Protein AF-A0A2R3IWP8-F1 (afdb_monomer_lite)

Secondary structure (DSSP, 8-state):
----------HHHHHHHHHHHHHHHHHHHHHHHHHHHHHHHHHTT-PPPSS-HHHHHHHHHTTEEE---TT-SSSEEETTT--EE-SHHHHHHHHHHHHHHHHHHHHHHHTHHHHHHHHHHHHHHHHHHHHHHHHHHHHHHHH-TTTT--

Structure (mmCIF, N/CA/C/O backbone):
data_AF-A0A2R3IWP8-F1
#
_entry.id   AF-A0A2R3IWP8-F1
#
loop_
_atom_site.group_PDB
_atom_site.id
_atom_site.type_symbol
_atom_site.label_atom_id
_atom_site.label_alt_id
_atom_site.label_comp_id
_atom_site.label_asym_id
_atom_site.label_entity_id
_atom_site.label_seq_id
_atom_site.pdbx_PDB_ins_code
_atom_site.Cartn_x
_atom_site.Cartn_y
_atom_site.Cartn_z
_atom_site.occupancy
_atom_site.B_iso_or_equiv
_atom_site.auth_seq_id
_a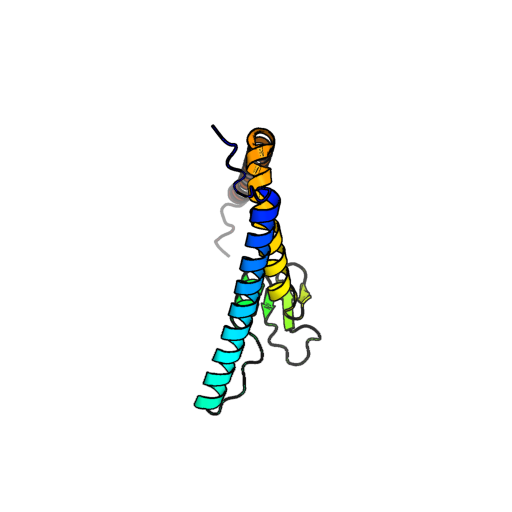tom_site.auth_comp_id
_atom_site.auth_asym_id
_atom_site.auth_atom_id
_atom_site.pdbx_PDB_model_num
ATOM 1 N N . MET A 1 1 ? -48.910 -2.670 -8.642 1.00 43.50 1 MET A N 1
ATOM 2 C CA . MET A 1 1 ? -47.952 -2.156 -9.643 1.00 43.50 1 MET A CA 1
ATOM 3 C C . MET A 1 1 ? -46.741 -3.071 -9.604 1.00 43.50 1 MET A C 1
ATOM 5 O O . MET A 1 1 ? -46.354 -3.448 -8.504 1.00 43.50 1 MET A O 1
ATOM 9 N N . PRO A 1 2 ? -46.281 -3.552 -10.764 1.00 42.12 2 PRO A N 1
ATOM 10 C CA . PRO A 1 2 ? -45.376 -4.690 -10.873 1.00 42.12 2 PRO A CA 1
ATOM 11 C C . PRO A 1 2 ? -44.001 -4.367 -10.283 1.00 42.12 2 PRO A C 1
ATOM 13 O O . PRO A 1 2 ? -43.491 -3.262 -10.436 1.00 42.12 2 PRO A O 1
ATOM 16 N N . HIS A 1 3 ? -43.450 -5.352 -9.579 1.00 47.47 3 HIS A N 1
ATOM 17 C CA . HIS A 1 3 ? -42.151 -5.321 -8.926 1.00 47.47 3 HIS A CA 1
ATOM 18 C C . HIS A 1 3 ? -41.043 -5.103 -9.957 1.00 47.47 3 HIS A C 1
ATOM 20 O O . HIS A 1 3 ? -40.729 -6.001 -10.739 1.00 47.47 3 HIS A O 1
ATOM 26 N N . GLU A 1 4 ? -40.447 -3.913 -9.950 1.00 47.75 4 GLU A N 1
ATOM 27 C CA . GLU A 1 4 ? -39.182 -3.664 -10.629 1.00 47.75 4 GLU A CA 1
ATOM 28 C C . GLU A 1 4 ? -38.091 -4.474 -9.922 1.00 47.75 4 GLU A C 1
ATOM 30 O O . GLU A 1 4 ? -37.437 -4.023 -8.985 1.00 47.75 4 GLU A O 1
ATOM 35 N N . HIS A 1 5 ? -37.896 -5.710 -10.381 1.00 45.16 5 HIS A N 1
ATOM 36 C CA . HIS A 1 5 ? -36.663 -6.458 -10.187 1.00 45.16 5 HIS A CA 1
ATOM 37 C C . HIS A 1 5 ? -35.556 -5.795 -11.019 1.00 45.16 5 HIS A C 1
ATOM 39 O O . HIS A 1 5 ? -35.050 -6.364 -11.983 1.00 45.16 5 HIS A O 1
ATOM 45 N N . ILE A 1 6 ? -35.180 -4.567 -10.658 1.00 55.41 6 ILE A N 1
ATOM 46 C CA . ILE A 1 6 ? -33.854 -4.064 -10.994 1.00 55.41 6 ILE A CA 1
ATOM 47 C C . ILE A 1 6 ? -32.914 -4.994 -10.243 1.00 55.41 6 ILE A C 1
ATOM 49 O O . ILE A 1 6 ? -33.004 -5.127 -9.025 1.00 55.41 6 ILE A O 1
ATOM 53 N N . THR A 1 7 ? -32.091 -5.713 -10.992 1.00 51.44 7 THR A N 1
ATOM 54 C CA . THR A 1 7 ? -31.060 -6.628 -10.515 1.00 51.44 7 THR A CA 1
ATOM 55 C C . THR A 1 7 ? -30.176 -5.926 -9.482 1.00 51.44 7 THR A C 1
ATOM 57 O O . THR A 1 7 ? -29.165 -5.320 -9.835 1.00 51.44 7 THR A O 1
ATOM 60 N N . GLN A 1 8 ? -30.575 -5.957 -8.209 1.00 60.16 8 GLN A N 1
ATOM 61 C CA . GLN A 1 8 ? -29.783 -5.454 -7.098 1.00 60.16 8 GLN A CA 1
ATOM 62 C C . GLN A 1 8 ? -28.606 -6.406 -6.944 1.00 60.16 8 GLN A C 1
ATOM 64 O O . GLN A 1 8 ? -28.713 -7.481 -6.354 1.00 60.16 8 GLN A O 1
ATOM 69 N N . VAL A 1 9 ? -27.484 -6.036 -7.555 1.00 65.69 9 VAL A N 1
ATOM 70 C CA . VAL A 1 9 ? -26.199 -6.628 -7.209 1.00 65.69 9 VAL A CA 1
ATOM 71 C C . VAL A 1 9 ? -26.017 -6.399 -5.706 1.00 65.69 9 VAL A C 1
ATOM 73 O O . VAL A 1 9 ? -26.142 -5.252 -5.280 1.00 65.69 9 VAL A O 1
ATOM 76 N N . PRO A 1 10 ? -25.759 -7.441 -4.895 1.00 82.94 10 PRO A N 1
ATOM 77 C CA . PRO A 1 10 ? -25.509 -7.259 -3.470 1.00 82.94 10 PRO A CA 1
ATOM 78 C C . PRO A 1 10 ? -24.396 -6.225 -3.273 1.00 82.94 10 PRO A C 1
ATOM 80 O O . PRO A 1 10 ? -23.369 -6.326 -3.945 1.00 82.94 10 PRO A O 1
ATOM 83 N N . ASP A 1 11 ? -24.565 -5.257 -2.371 1.00 83.88 11 ASP A N 1
ATOM 84 C CA . ASP A 1 11 ? -23.633 -4.124 -2.226 1.00 83.88 11 ASP A CA 1
ATOM 85 C C . ASP A 1 11 ? -22.173 -4.579 -2.042 1.00 83.88 11 ASP A C 1
ATOM 87 O O . ASP A 1 11 ? -21.259 -4.036 -2.662 1.00 83.88 11 ASP A O 1
ATOM 91 N N . TYR A 1 12 ? -21.951 -5.671 -1.303 1.00 83.19 12 TYR A N 1
ATOM 92 C CA . TYR A 1 12 ? -20.628 -6.288 -1.141 1.00 83.19 12 TYR A CA 1
ATOM 93 C C . TYR A 1 12 ? -20.050 -6.894 -2.430 1.00 83.19 12 TYR A C 1
ATOM 95 O O . TYR A 1 12 ? -18.834 -6.926 -2.621 1.00 83.19 12 TYR A O 1
ATOM 103 N N . LEU A 1 13 ? -20.908 -7.398 -3.320 1.00 86.94 13 LEU A N 1
ATOM 104 C CA . LEU A 1 13 ? -20.501 -7.906 -4.628 1.00 86.94 13 LEU A CA 1
ATOM 105 C C . LEU A 1 13 ? -20.089 -6.737 -5.529 1.00 86.94 13 LEU A C 1
ATOM 107 O O . LEU A 1 13 ? -19.067 -6.821 -6.208 1.00 86.94 13 LEU A O 1
ATOM 111 N N . PHE A 1 14 ? -20.820 -5.620 -5.472 1.00 88.62 14 PHE A N 1
ATOM 112 C CA . PHE A 1 14 ? -20.446 -4.395 -6.173 1.00 88.62 14 PHE A CA 1
ATOM 113 C C . PHE A 1 14 ? -19.101 -3.839 -5.681 1.00 88.62 14 PHE A C 1
ATOM 115 O O . PHE A 1 14 ? -18.223 -3.562 -6.500 1.00 88.62 14 PHE A O 1
ATOM 122 N N . THR A 1 15 ? -18.881 -3.736 -4.364 1.00 90.44 15 THR A N 1
ATOM 123 C CA . THR A 1 15 ? -17.602 -3.247 -3.815 1.00 90.44 15 THR A CA 1
ATOM 124 C C . THR A 1 15 ? -16.439 -4.180 -4.130 1.00 90.44 15 THR A C 1
ATOM 126 O O . THR A 1 15 ? -15.331 -3.712 -4.391 1.00 90.44 15 THR A O 1
ATOM 129 N N . PHE A 1 16 ? -16.678 -5.492 -4.167 1.00 89.69 16 PHE A N 1
ATOM 130 C CA . PHE A 1 16 ? -15.666 -6.457 -4.579 1.00 89.69 16 PHE A CA 1
ATOM 131 C C . PHE A 1 16 ? -15.290 -6.301 -6.059 1.00 89.69 16 PHE A C 1
ATOM 133 O O . PHE A 1 16 ? -14.103 -6.238 -6.381 1.00 89.69 16 PHE A O 1
ATOM 140 N N . ILE A 1 17 ? -16.275 -6.164 -6.959 1.00 91.44 17 ILE A N 1
ATOM 141 C CA . ILE A 1 17 ? -16.021 -5.882 -8.382 1.00 91.44 17 ILE A CA 1
ATOM 142 C C . ILE A 1 17 ? -15.248 -4.572 -8.536 1.00 91.44 17 ILE A C 1
ATOM 144 O O . ILE A 1 17 ? -14.264 -4.527 -9.271 1.00 91.44 17 ILE A O 1
ATOM 148 N N . LEU A 1 18 ? -15.651 -3.521 -7.819 1.00 92.62 18 LEU A N 1
ATOM 149 C CA . LEU A 1 18 ? -14.940 -2.246 -7.818 1.00 92.62 18 LEU A CA 1
ATOM 150 C C . LEU A 1 18 ? -13.474 -2.436 -7.402 1.00 92.62 18 LEU A C 1
ATOM 152 O O . LEU A 1 18 ? -12.576 -1.927 -8.070 1.00 92.62 18 LEU A O 1
ATOM 156 N N . GLY A 1 19 ? -13.216 -3.221 -6.355 1.00 92.81 19 GLY A N 1
ATOM 157 C CA . GLY A 1 19 ? -11.860 -3.536 -5.915 1.00 92.81 19 GLY A CA 1
ATOM 158 C C . GLY A 1 19 ? -11.033 -4.287 -6.963 1.00 92.81 19 GLY A C 1
ATOM 159 O O . GLY A 1 19 ? -9.859 -3.972 -7.166 1.00 92.81 19 GLY A O 1
ATOM 160 N N . LEU A 1 20 ? -11.645 -5.226 -7.692 1.00 94.00 20 LEU A N 1
ATOM 161 C CA . LEU A 1 20 ? -11.000 -5.904 -8.823 1.00 94.00 20 LEU A CA 1
ATOM 162 C C . LEU A 1 20 ? -10.666 -4.933 -9.962 1.00 94.00 20 LEU A C 1
ATOM 164 O O . LEU A 1 20 ? -9.572 -5.002 -10.522 1.00 94.00 20 LEU A O 1
ATOM 168 N N . VAL A 1 21 ? -11.570 -4.002 -10.282 1.00 95.50 21 VAL A N 1
ATOM 169 C CA . VAL A 1 21 ? -11.323 -2.959 -11.288 1.00 95.50 21 VAL A CA 1
ATOM 170 C C . VAL A 1 21 ? -10.160 -2.064 -10.859 1.00 95.50 21 VAL A C 1
ATOM 172 O O . VAL A 1 21 ? -9.265 -1.809 -11.662 1.00 95.50 21 VAL A O 1
ATOM 175 N N . LEU A 1 22 ? -10.105 -1.639 -9.593 1.00 94.50 22 LEU A N 1
ATOM 176 C CA . LEU A 1 22 ? -8.981 -0.852 -9.072 1.00 94.50 22 LEU A CA 1
ATOM 177 C C . LEU A 1 22 ? -7.657 -1.627 -9.141 1.00 94.50 22 LEU A C 1
ATOM 179 O O . LEU A 1 22 ? -6.636 -1.065 -9.537 1.00 94.50 22 LEU A O 1
ATOM 183 N N . ALA A 1 23 ? -7.663 -2.915 -8.793 1.00 93.19 23 ALA A N 1
ATOM 184 C CA . ALA A 1 23 ? -6.480 -3.765 -8.888 1.00 93.19 23 ALA A CA 1
ATOM 185 C C . ALA A 1 23 ? -5.993 -3.908 -10.336 1.00 93.19 23 ALA A C 1
ATOM 187 O O . ALA A 1 23 ? -4.790 -3.842 -10.600 1.00 93.19 23 ALA A O 1
ATOM 188 N N . PHE A 1 24 ? -6.925 -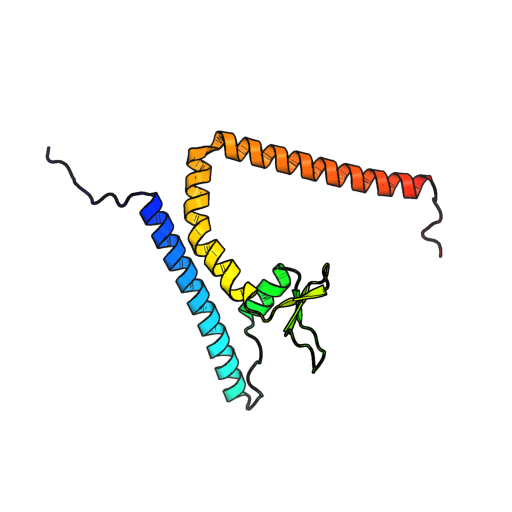4.048 -11.280 1.00 95.00 24 PHE A N 1
ATOM 189 C CA . PHE A 1 24 ? -6.614 -4.077 -12.703 1.00 95.00 24 PHE A CA 1
ATOM 190 C C . PHE A 1 24 ? -6.031 -2.745 -13.183 1.00 95.00 24 PHE A C 1
ATOM 192 O O . PHE A 1 24 ? -4.999 -2.739 -13.850 1.00 95.00 24 PHE A O 1
ATOM 199 N N . LEU A 1 25 ? -6.632 -1.614 -12.800 1.00 94.62 25 LEU A N 1
ATOM 200 C CA . LEU A 1 25 ? -6.118 -0.281 -13.128 1.00 94.62 25 LEU A CA 1
ATOM 201 C C . LEU A 1 25 ? -4.706 -0.063 -12.580 1.00 94.62 25 LEU A C 1
ATOM 203 O O . LEU A 1 25 ? -3.863 0.499 -13.276 1.00 94.62 25 LEU A O 1
ATOM 207 N N . TRP A 1 26 ? -4.419 -0.548 -11.371 1.00 93.12 26 TRP A N 1
ATOM 208 C CA . TRP A 1 26 ? -3.069 -0.515 -10.817 1.00 93.12 26 TRP A CA 1
ATOM 209 C C . TRP A 1 26 ? -2.087 -1.347 -11.648 1.00 93.12 26 TRP A C 1
ATOM 211 O O . TRP A 1 26 ? -1.035 -0.845 -12.042 1.00 93.12 26 TRP A O 1
ATOM 221 N N . ALA A 1 27 ? -2.431 -2.600 -11.961 1.00 92.31 27 ALA A N 1
ATOM 222 C CA . ALA A 1 27 ? -1.586 -3.457 -12.790 1.00 92.31 27 ALA A CA 1
ATOM 223 C C . ALA A 1 27 ? -1.339 -2.840 -14.177 1.00 92.31 27 ALA A C 1
ATOM 225 O O . ALA A 1 27 ? -0.213 -2.856 -14.679 1.00 92.31 27 ALA A O 1
ATOM 226 N N . PHE A 1 28 ? -2.372 -2.231 -14.759 1.00 93.69 28 PHE A N 1
ATOM 227 C CA . PHE A 1 28 ? -2.290 -1.513 -16.021 1.00 93.69 28 PHE A CA 1
ATOM 228 C C . PHE A 1 28 ? -1.388 -0.276 -15.924 1.00 93.69 28 PHE A C 1
ATOM 230 O O . PHE A 1 28 ? -0.532 -0.084 -16.782 1.00 93.69 28 PHE A O 1
ATOM 237 N N . ALA A 1 29 ? -1.493 0.518 -14.856 1.00 92.94 29 ALA A N 1
ATOM 238 C CA . ALA A 1 29 ? -0.614 1.662 -14.616 1.00 92.94 29 ALA A CA 1
ATOM 239 C C . ALA A 1 29 ? 0.857 1.238 -14.474 1.00 92.94 29 ALA A C 1
ATOM 241 O O . ALA A 1 29 ? 1.745 1.861 -15.057 1.00 92.94 29 ALA A O 1
ATOM 242 N N . VAL A 1 30 ? 1.122 0.140 -13.756 1.00 90.75 30 VAL A N 1
ATOM 243 C CA . VAL A 1 30 ? 2.463 -0.454 -13.651 1.00 90.75 30 VAL A CA 1
ATOM 244 C C . VAL A 1 30 ? 2.963 -0.869 -15.036 1.00 90.75 30 VAL A C 1
ATOM 246 O O . VAL A 1 30 ? 4.086 -0.524 -15.404 1.00 90.75 30 VAL A O 1
ATOM 249 N N . PHE A 1 31 ? 2.141 -1.544 -15.839 1.00 91.56 31 PHE A N 1
ATOM 250 C CA . PHE A 1 31 ? 2.499 -1.910 -17.210 1.00 91.56 31 PHE A CA 1
ATOM 251 C C . PHE A 1 31 ? 2.806 -0.684 -18.087 1.00 91.56 31 PHE A C 1
ATOM 253 O O . PHE A 1 31 ? 3.831 -0.661 -18.767 1.00 91.56 31 PHE A O 1
ATOM 260 N N . LEU A 1 32 ? 1.983 0.364 -18.019 1.00 92.75 32 LEU A N 1
ATOM 261 C CA . LEU A 1 32 ? 2.200 1.633 -18.718 1.00 92.75 32 LEU A CA 1
ATOM 262 C C . LEU A 1 32 ? 3.513 2.299 -18.313 1.00 92.75 32 LEU A C 1
ATOM 264 O O . LEU A 1 32 ? 4.278 2.694 -19.185 1.00 92.75 32 LEU A O 1
ATOM 268 N N . ALA A 1 33 ? 3.814 2.387 -17.017 1.00 88.56 33 ALA A N 1
ATOM 269 C CA . ALA A 1 33 ? 5.068 2.970 -16.543 1.00 88.56 33 ALA A CA 1
ATOM 270 C C . ALA A 1 33 ? 6.293 2.177 -17.024 1.00 88.56 33 ALA A C 1
ATOM 272 O O . ALA A 1 33 ? 7.326 2.757 -17.358 1.00 88.56 33 ALA A O 1
ATOM 273 N N . TRP A 1 34 ? 6.171 0.852 -17.111 1.00 89.94 34 TRP A N 1
ATOM 274 C CA . TRP A 1 34 ? 7.209 0.001 -17.684 1.00 89.94 34 TRP A CA 1
ATOM 275 C C . TRP A 1 34 ? 7.379 0.227 -19.192 1.00 89.94 34 TRP A C 1
ATOM 277 O O . TRP A 1 34 ? 8.506 0.402 -19.659 1.00 89.94 34 TRP A O 1
ATOM 287 N N . ALA A 1 35 ? 6.276 0.261 -19.945 1.00 89.44 35 ALA A N 1
ATOM 288 C CA . ALA A 1 35 ? 6.288 0.483 -21.388 1.00 89.44 35 ALA A CA 1
ATOM 289 C C . ALA A 1 35 ? 6.843 1.872 -21.724 1.00 89.44 35 ALA A C 1
ATOM 291 O O . ALA A 1 35 ? 7.688 2.006 -22.603 1.00 89.44 35 ALA A O 1
ATOM 292 N N . TRP A 1 36 ? 6.438 2.881 -20.956 1.00 88.75 36 TRP A N 1
ATOM 293 C CA . TRP A 1 36 ? 6.926 4.250 -21.050 1.00 88.75 36 TRP A CA 1
ATOM 294 C C . TRP A 1 36 ? 8.433 4.337 -20.813 1.00 88.75 36 TRP A C 1
ATOM 296 O O . TRP A 1 36 ? 9.156 4.885 -21.639 1.00 88.75 36 TRP A O 1
ATOM 306 N N . GLY A 1 37 ? 8.931 3.735 -19.728 1.00 85.31 37 GLY A N 1
ATOM 307 C CA . GLY A 1 37 ? 10.363 3.723 -19.433 1.00 85.31 37 GLY A CA 1
ATOM 308 C C . GLY A 1 37 ? 11.195 3.041 -20.524 1.00 85.31 37 GLY A C 1
ATOM 309 O O . GLY A 1 37 ? 12.299 3.485 -20.828 1.00 85.31 37 GLY A O 1
ATOM 310 N N . ARG A 1 38 ? 10.663 1.988 -21.156 1.00 85.12 38 ARG A N 1
ATOM 311 C CA . ARG A 1 38 ? 11.319 1.341 -22.301 1.00 85.12 38 ARG A CA 1
ATOM 312 C C . ARG A 1 38 ? 11.229 2.150 -23.588 1.00 85.12 38 ARG A C 1
ATOM 314 O O . ARG A 1 38 ? 12.193 2.145 -24.343 1.00 85.12 38 ARG A O 1
ATOM 321 N N . ALA A 1 39 ? 10.113 2.833 -23.831 1.00 85.69 39 ALA A N 1
ATOM 322 C CA . ALA A 1 39 ? 9.961 3.713 -24.982 1.00 85.69 39 ALA A CA 1
ATOM 323 C C . ALA A 1 39 ? 10.996 4.847 -24.940 1.00 85.69 39 ALA A C 1
ATOM 325 O O . ALA A 1 39 ? 11.675 5.077 -25.933 1.00 85.69 39 ALA A O 1
ATOM 326 N N . TRP A 1 40 ? 11.197 5.477 -23.778 1.00 82.62 40 TRP A N 1
ATOM 327 C CA . TRP A 1 40 ? 12.251 6.483 -23.599 1.00 82.62 40 TRP A CA 1
ATOM 328 C C . TRP A 1 40 ? 13.654 5.908 -23.730 1.00 82.62 40 TRP A C 1
ATOM 330 O O . TRP A 1 40 ? 14.483 6.491 -24.416 1.00 82.62 40 TRP A O 1
ATOM 340 N N . ALA A 1 41 ? 13.913 4.732 -23.151 1.00 84.75 41 ALA A N 1
ATOM 341 C CA . ALA A 1 41 ? 15.212 4.086 -23.310 1.00 84.75 41 ALA A C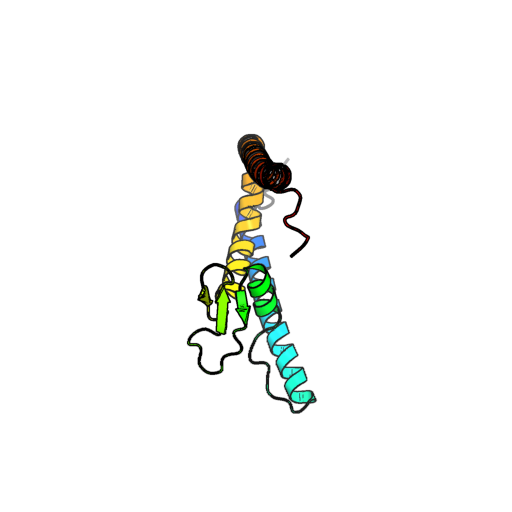A 1
ATOM 342 C C . ALA A 1 41 ? 15.541 3.778 -24.780 1.00 84.75 41 ALA A C 1
ATOM 344 O O . ALA A 1 41 ? 16.694 3.879 -25.183 1.00 84.75 41 ALA A O 1
ATOM 345 N N . TRP A 1 42 ? 14.525 3.440 -25.578 1.00 83.12 42 TRP A N 1
ATOM 346 C CA . TRP A 1 42 ? 14.671 3.230 -27.015 1.00 83.12 42 TRP A CA 1
ATOM 347 C C . TRP A 1 42 ? 14.915 4.535 -27.786 1.00 83.12 42 TRP A C 1
ATOM 349 O O . TRP A 1 42 ? 15.749 4.548 -28.683 1.00 83.12 42 TRP A O 1
ATOM 359 N N . ILE A 1 43 ? 14.226 5.627 -27.430 1.00 83.81 43 ILE A N 1
ATOM 360 C CA . ILE A 1 43 ? 14.419 6.949 -28.055 1.00 83.81 43 ILE A CA 1
ATOM 361 C C . ILE A 1 43 ? 15.814 7.510 -27.748 1.00 83.81 43 ILE A C 1
ATOM 363 O O . ILE A 1 43 ? 16.480 8.016 -28.647 1.00 83.81 43 ILE A O 1
ATOM 367 N N . ASP A 1 44 ? 16.260 7.394 -26.498 1.00 81.25 44 ASP A N 1
ATOM 368 C CA . ASP A 1 44 ? 17.526 7.966 -26.022 1.00 81.25 44 ASP A CA 1
ATOM 369 C C . ASP A 1 44 ? 18.737 7.034 -26.233 1.00 81.25 44 ASP A C 1
ATOM 371 O O . ASP A 1 44 ? 19.823 7.318 -25.727 1.00 81.25 44 ASP A O 1
ATOM 375 N N . ASP A 1 45 ? 18.545 5.897 -26.915 1.00 80.12 45 ASP A N 1
ATOM 376 C CA . ASP A 1 45 ? 19.532 4.815 -27.100 1.00 80.12 45 ASP A CA 1
ATOM 377 C C . ASP A 1 45 ? 20.259 4.444 -25.787 1.00 80.12 45 ASP A C 1
ATOM 379 O O . ASP A 1 45 ? 21.465 4.187 -25.711 1.00 80.12 45 ASP A O 1
ATOM 383 N N . SER A 1 46 ? 19.499 4.482 -24.691 1.00 77.62 46 SER A N 1
ATOM 384 C CA . SER A 1 46 ? 19.988 4.319 -23.330 1.00 77.62 46 SER A CA 1
ATOM 385 C C . SER A 1 46 ? 19.612 2.947 -22.775 1.00 77.62 46 SER A C 1
ATOM 387 O O . SER A 1 46 ? 18.776 2.210 -23.303 1.00 77.62 46 SER A O 1
ATOM 389 N N . LYS A 1 47 ? 20.272 2.539 -21.686 1.00 77.19 47 LYS A N 1
ATOM 390 C CA . LYS A 1 47 ? 19.989 1.234 -21.076 1.00 77.19 47 LYS A CA 1
ATOM 391 C C . LYS A 1 47 ? 18.556 1.222 -20.530 1.00 77.19 47 LYS A C 1
ATOM 393 O O . LYS A 1 47 ? 18.187 2.153 -19.814 1.00 77.19 47 LYS A O 1
ATOM 398 N N . PRO A 1 48 ? 17.774 0.155 -20.779 1.00 74.19 48 PRO A N 1
ATOM 399 C CA . PRO A 1 48 ? 16.407 0.076 -20.291 1.00 74.19 48 PRO A CA 1
ATOM 400 C C . PRO A 1 48 ? 16.374 0.185 -18.762 1.00 74.19 48 PRO A C 1
ATOM 402 O O . PRO A 1 48 ? 17.249 -0.377 -18.086 1.00 74.19 48 PRO A O 1
ATOM 405 N N . PRO A 1 49 ? 15.367 0.874 -18.197 1.00 76.94 49 PRO A N 1
ATOM 406 C CA . PRO A 1 49 ? 15.258 1.026 -16.757 1.00 76.94 49 PRO A CA 1
ATOM 407 C C . PRO A 1 49 ? 15.129 -0.348 -16.099 1.00 76.94 49 PRO A C 1
ATOM 409 O O . PRO A 1 49 ? 14.291 -1.169 -16.477 1.00 76.94 49 PRO A O 1
ATOM 412 N N . ARG A 1 50 ? 15.977 -0.602 -15.096 1.00 71.56 50 ARG A N 1
ATOM 413 C CA . ARG A 1 50 ? 15.979 -1.865 -14.337 1.00 71.56 50 ARG A CA 1
ATOM 414 C C . ARG A 1 50 ? 14.777 -1.997 -13.405 1.00 71.56 50 ARG A C 1
ATOM 416 O O . ARG A 1 50 ? 14.414 -3.109 -13.034 1.00 71.56 50 ARG A O 1
ATOM 423 N N . HIS A 1 51 ? 14.169 -0.874 -13.029 1.00 75.06 51 HIS A N 1
ATOM 424 C CA . HIS A 1 51 ? 13.102 -0.817 -12.038 1.00 75.06 51 HIS A CA 1
ATOM 425 C C . HIS A 1 51 ? 11.951 0.040 -12.547 1.00 75.06 51 HIS A C 1
ATOM 427 O O . HIS A 1 51 ? 12.157 1.053 -13.215 1.00 75.06 51 HIS A O 1
ATOM 433 N N . ASN A 1 52 ? 10.730 -0.367 -12.215 1.00 82.62 52 ASN A N 1
ATOM 434 C CA . ASN A 1 52 ? 9.548 0.402 -12.552 1.00 82.62 52 ASN A CA 1
ATOM 435 C C . ASN A 1 52 ? 9.366 1.542 -11.541 1.00 82.62 52 ASN A C 1
ATOM 437 O O . ASN A 1 52 ? 9.323 1.304 -10.330 1.00 82.62 52 ASN A O 1
ATOM 441 N N . PHE A 1 53 ? 9.230 2.767 -12.048 1.00 84.56 53 PHE A N 1
ATOM 442 C CA . PHE A 1 53 ? 9.078 3.982 -11.251 1.00 84.56 53 PHE A CA 1
ATOM 443 C C . PHE A 1 53 ? 7.940 3.887 -10.222 1.00 84.56 53 PHE A C 1
ATOM 445 O O . PHE A 1 53 ? 8.143 4.214 -9.054 1.00 84.56 53 PHE A O 1
ATOM 452 N N . LEU A 1 54 ? 6.773 3.362 -10.616 1.00 86.44 54 LEU A N 1
ATOM 453 C CA . LEU A 1 54 ? 5.620 3.221 -9.716 1.00 86.44 54 LEU A CA 1
ATOM 454 C C . LEU A 1 54 ? 5.922 2.281 -8.547 1.00 86.44 54 LEU A C 1
ATOM 456 O O . LEU A 1 54 ? 5.670 2.616 -7.392 1.00 86.44 54 LEU A O 1
ATOM 460 N N . THR A 1 55 ? 6.513 1.120 -8.834 1.00 85.25 55 THR A N 1
ATOM 461 C CA . THR A 1 55 ? 6.876 0.156 -7.783 1.00 85.25 55 THR A CA 1
ATOM 462 C C . THR A 1 55 ? 7.959 0.698 -6.858 1.00 85.25 55 THR A C 1
ATOM 464 O O . THR A 1 55 ? 7.905 0.457 -5.656 1.00 85.25 55 THR A O 1
ATOM 467 N N . HIS A 1 56 ? 8.904 1.474 -7.397 1.00 86.44 56 HIS A N 1
ATOM 468 C CA . HIS A 1 56 ? 9.950 2.118 -6.613 1.00 86.44 56 HIS A CA 1
ATOM 469 C C . HIS A 1 56 ? 9.365 3.149 -5.644 1.00 86.44 56 HIS A C 1
ATOM 471 O O . HIS A 1 56 ? 9.698 3.152 -4.460 1.00 86.44 56 HIS A O 1
ATOM 477 N N . TRP A 1 57 ? 8.429 3.967 -6.125 1.00 87.19 57 TRP A N 1
ATOM 478 C CA . TRP A 1 57 ? 7.741 4.957 -5.304 1.00 87.19 57 TRP A CA 1
ATOM 479 C C . TRP A 1 57 ? 6.947 4.310 -4.159 1.00 87.19 57 TRP A C 1
ATOM 481 O O . TRP A 1 57 ? 7.084 4.717 -3.004 1.00 87.19 57 TRP A O 1
ATOM 491 N N . VAL A 1 58 ? 6.194 3.240 -4.444 1.00 88.00 58 VAL A N 1
ATOM 492 C CA . VAL A 1 58 ? 5.468 2.479 -3.410 1.00 88.00 58 VAL A CA 1
ATOM 493 C C . VAL A 1 58 ? 6.426 1.845 -2.401 1.00 88.00 58 VAL A C 1
ATOM 495 O O . VAL A 1 58 ? 6.169 1.886 -1.200 1.00 88.00 58 VAL A O 1
ATOM 498 N N . MET A 1 59 ? 7.551 1.291 -2.852 1.00 87.06 59 MET A N 1
ATOM 499 C CA . MET A 1 59 ? 8.568 0.752 -1.946 1.00 87.06 59 MET A CA 1
ATOM 500 C C . MET A 1 59 ? 9.158 1.820 -1.024 1.00 87.06 59 MET A C 1
ATOM 502 O O . MET A 1 59 ? 9.328 1.556 0.166 1.00 87.06 59 MET A O 1
ATOM 506 N N . GLY A 1 60 ? 9.380 3.034 -1.532 1.00 84.94 60 GLY A N 1
ATOM 507 C CA . GLY A 1 60 ? 9.788 4.179 -0.719 1.00 84.94 60 GLY A CA 1
ATOM 508 C C . GLY A 1 60 ? 8.790 4.490 0.400 1.00 84.94 60 GLY A C 1
ATOM 509 O O . GLY A 1 60 ? 9.189 4.656 1.553 1.00 84.94 60 GLY A O 1
ATOM 510 N N . LEU A 1 61 ? 7.485 4.481 0.099 1.00 87.50 61 LEU A N 1
ATOM 511 C CA . LEU A 1 61 ? 6.429 4.656 1.110 1.00 87.50 61 LEU A CA 1
ATOM 512 C C . LEU A 1 61 ? 6.416 3.532 2.155 1.00 87.50 61 LEU A C 1
ATOM 514 O O . LEU A 1 61 ? 6.137 3.776 3.328 1.00 87.50 61 LEU A O 1
ATOM 518 N N . LEU A 1 62 ? 6.758 2.309 1.748 1.00 85.06 62 LEU A N 1
ATOM 519 C CA . LEU A 1 62 ? 6.897 1.154 2.637 1.00 85.06 62 LEU A CA 1
ATOM 520 C C . LEU A 1 62 ? 8.202 1.174 3.457 1.00 85.06 62 LEU A C 1
ATOM 522 O O . LEU A 1 62 ? 8.436 0.254 4.237 1.00 85.06 62 LEU A O 1
ATOM 526 N N . GLY A 1 63 ? 9.050 2.200 3.310 1.00 84.31 63 GLY A N 1
ATOM 527 C CA . GLY A 1 63 ? 10.309 2.341 4.049 1.00 84.31 63 GLY A CA 1
ATOM 528 C C . GLY A 1 63 ? 11.469 1.518 3.482 1.00 84.31 63 GLY A C 1
ATOM 529 O O . GLY A 1 63 ? 12.460 1.281 4.184 1.00 84.31 63 GLY A O 1
ATOM 530 N N . PHE A 1 64 ? 11.344 1.064 2.235 1.00 84.81 64 PHE A N 1
ATOM 531 C CA . PHE A 1 64 ? 12.400 0.386 1.498 1.00 84.81 64 PHE A CA 1
ATOM 532 C C . PHE A 1 64 ? 13.174 1.374 0.624 1.00 84.81 64 PHE A C 1
ATOM 534 O O . PHE A 1 64 ? 12.589 2.205 -0.067 1.00 84.81 64 PHE A O 1
ATOM 541 N N . HIS A 1 65 ? 14.496 1.238 0.613 1.00 84.12 65 HIS A N 1
ATOM 542 C CA . HIS A 1 65 ? 15.384 2.006 -0.254 1.00 84.12 65 HIS A CA 1
ATOM 543 C C . HIS A 1 65 ? 16.083 1.080 -1.243 1.00 84.12 65 HIS A C 1
ATOM 545 O O . HIS A 1 65 ? 16.293 -0.097 -0.939 1.00 84.12 65 HIS A O 1
ATOM 551 N N . LEU A 1 66 ? 16.412 1.614 -2.422 1.00 80.81 66 LEU A N 1
ATOM 552 C CA . LEU A 1 66 ? 17.239 0.898 -3.387 1.00 80.81 66 LEU A CA 1
ATOM 553 C C . LEU A 1 66 ? 18.635 0.734 -2.786 1.00 80.81 66 LEU A C 1
ATOM 555 O O . LEU A 1 66 ? 19.196 1.700 -2.269 1.00 80.81 66 LEU A O 1
ATOM 559 N N . GLU A 1 67 ? 19.167 -0.479 -2.820 1.00 76.62 67 GLU A N 1
ATOM 560 C CA . GLU A 1 67 ? 20.538 -0.730 -2.392 1.00 76.62 67 GLU A CA 1
ATOM 561 C C . GLU A 1 67 ? 21.457 -0.579 -3.616 1.00 76.62 67 GLU A C 1
ATOM 563 O O . GLU A 1 67 ? 21.267 -1.256 -4.624 1.00 76.62 67 GLU A O 1
ATOM 568 N N . ASP A 1 68 ? 22.418 0.350 -3.554 1.00 63.28 68 ASP A N 1
ATOM 569 C CA . ASP A 1 68 ? 23.345 0.653 -4.665 1.00 63.28 68 ASP A CA 1
ATOM 570 C C . ASP A 1 68 ? 24.409 -0.441 -4.879 1.00 63.28 68 ASP A C 1
ATOM 572 O O . ASP A 1 68 ? 25.166 -0.412 -5.858 1.00 63.28 68 ASP A O 1
ATOM 576 N N . ASP A 1 69 ? 24.484 -1.424 -3.976 1.00 58.72 69 ASP A N 1
ATOM 577 C CA . ASP A 1 69 ? 25.504 -2.460 -4.033 1.00 58.72 69 ASP A CA 1
ATOM 578 C C . ASP A 1 69 ? 25.233 -3.465 -5.152 1.00 58.72 69 ASP A C 1
ATOM 580 O O . ASP A 1 69 ? 24.218 -4.154 -5.226 1.00 58.72 69 ASP A O 1
ATOM 584 N N . ARG A 1 70 ? 26.237 -3.600 -6.019 1.00 53.41 70 ARG A N 1
ATOM 585 C CA . ARG A 1 70 ? 26.207 -4.354 -7.279 1.00 53.41 70 ARG A CA 1
ATOM 586 C C . ARG A 1 70 ? 26.003 -5.881 -7.099 1.00 53.41 70 ARG A C 1
ATOM 588 O O . ARG A 1 70 ? 25.945 -6.586 -8.102 1.00 53.41 70 ARG A O 1
ATOM 595 N N . TRP A 1 71 ? 25.926 -6.376 -5.855 1.00 50.91 71 TRP A N 1
ATOM 596 C CA . TRP A 1 71 ? 25.917 -7.796 -5.456 1.00 50.91 71 TRP A CA 1
ATOM 597 C C . TRP A 1 71 ? 24.926 -8.131 -4.322 1.00 50.91 71 TRP A C 1
ATOM 599 O O . TRP A 1 71 ? 25.078 -9.156 -3.653 1.00 50.91 71 TRP A O 1
ATOM 609 N N . SER A 1 72 ? 23.913 -7.302 -4.057 1.00 59.38 72 SER A N 1
ATOM 610 C CA . SER A 1 72 ? 22.876 -7.685 -3.096 1.00 59.38 72 SER A CA 1
ATOM 611 C C . SER A 1 72 ? 21.920 -8.714 -3.717 1.00 59.38 72 SER A C 1
ATOM 613 O O . SER A 1 72 ? 21.430 -8.554 -4.832 1.00 59.38 72 SER A O 1
ATOM 615 N N . VAL A 1 73 ? 21.633 -9.789 -2.973 1.00 65.06 73 VAL A N 1
ATOM 616 C CA . VAL A 1 73 ? 20.612 -10.797 -3.336 1.00 65.06 73 VAL A CA 1
ATOM 617 C C . VAL A 1 73 ? 19.221 -10.157 -3.476 1.00 65.06 73 VAL A C 1
ATOM 619 O O . VAL A 1 73 ? 18.375 -10.690 -4.180 1.00 65.06 73 VAL A O 1
ATOM 622 N N . TYR A 1 74 ? 19.012 -8.996 -2.845 1.00 66.31 74 TYR A N 1
ATOM 623 C CA . TYR A 1 74 ? 17.765 -8.238 -2.844 1.00 66.31 74 TYR A CA 1
ATOM 624 C C . TYR A 1 74 ? 17.987 -6.813 -3.360 1.00 66.31 74 TYR A C 1
ATOM 626 O O . TYR A 1 74 ? 18.955 -6.156 -2.981 1.00 66.31 74 TYR A O 1
ATOM 634 N N . VAL A 1 75 ? 17.059 -6.316 -4.180 1.00 74.94 75 VAL A N 1
ATOM 635 C CA . VAL A 1 75 ? 17.128 -4.979 -4.809 1.00 74.94 75 VAL A CA 1
ATOM 636 C C . VAL A 1 75 ? 16.786 -3.849 -3.826 1.00 74.94 75 VAL A C 1
ATOM 638 O O . VAL A 1 75 ? 17.291 -2.732 -3.941 1.00 74.94 75 VAL A O 1
ATOM 641 N N . TYR A 1 76 ? 15.916 -4.131 -2.856 1.00 79.19 76 TYR A N 1
ATOM 642 C CA . TYR A 1 76 ? 15.437 -3.170 -1.870 1.00 79.19 76 TYR A CA 1
ATOM 643 C C . TYR A 1 76 ? 15.781 -3.609 -0.452 1.00 79.19 76 TYR A C 1
ATOM 645 O O . TYR A 1 76 ? 15.576 -4.769 -0.096 1.00 79.19 76 TYR A O 1
ATOM 653 N N . ARG A 1 77 ? 16.184 -2.665 0.404 1.00 81.44 77 ARG A N 1
ATOM 654 C CA . ARG A 1 77 ? 16.429 -2.908 1.831 1.00 81.44 77 ARG A CA 1
ATOM 655 C C . ARG A 1 77 ? 15.592 -1.984 2.709 1.00 81.44 77 ARG A C 1
ATOM 657 O O . ARG A 1 77 ? 15.523 -0.776 2.492 1.00 81.44 77 ARG A O 1
ATOM 664 N N . HIS A 1 78 ? 14.948 -2.558 3.723 1.00 82.50 78 HIS A N 1
ATOM 665 C CA . HIS A 1 78 ? 14.127 -1.804 4.667 1.00 82.50 78 HIS A CA 1
ATOM 666 C C . HIS A 1 78 ? 14.992 -1.042 5.676 1.00 82.50 78 HIS A C 1
ATOM 668 O O . HIS A 1 78 ? 15.804 -1.646 6.385 1.00 82.50 78 HIS A O 1
ATOM 674 N N . SER A 1 79 ? 14.746 0.262 5.819 1.00 77.81 79 SER A N 1
ATOM 675 C CA . SER A 1 79 ? 15.545 1.174 6.653 1.00 77.81 79 SER A CA 1
ATOM 676 C C . SER A 1 79 ? 15.668 0.725 8.119 1.00 77.81 79 SER A C 1
ATOM 678 O O . SER A 1 79 ? 16.724 0.859 8.734 1.00 77.81 79 SER A O 1
ATOM 680 N N . LYS A 1 80 ? 14.606 0.136 8.689 1.00 77.50 80 LYS A N 1
ATOM 681 C CA . LYS A 1 80 ? 14.568 -0.215 10.123 1.00 77.50 80 LYS A CA 1
ATOM 682 C C . LYS A 1 80 ? 15.029 -1.631 10.455 1.00 77.50 80 LYS A C 1
ATOM 684 O O . LYS A 1 80 ? 15.592 -1.845 11.521 1.00 77.50 80 LYS A O 1
ATOM 689 N N . ASN A 1 81 ? 14.776 -2.589 9.564 1.00 77.31 81 ASN A N 1
ATOM 690 C CA . ASN A 1 81 ? 14.902 -4.019 9.882 1.00 77.31 81 ASN A CA 1
ATOM 691 C C . ASN A 1 81 ? 15.975 -4.720 9.041 1.00 77.31 81 ASN A C 1
ATOM 693 O O . ASN A 1 81 ? 16.163 -5.921 9.194 1.00 77.31 81 ASN A O 1
ATOM 697 N N . LYS A 1 82 ? 16.654 -3.993 8.136 1.00 74.44 82 LYS A N 1
ATOM 698 C CA . LYS A 1 82 ? 17.620 -4.532 7.161 1.00 74.44 82 LYS A CA 1
ATOM 699 C C . LYS A 1 82 ? 17.084 -5.701 6.314 1.00 74.44 82 LYS A C 1
ATOM 701 O O . LYS A 1 82 ? 17.864 -6.371 5.641 1.00 74.44 82 LYS A O 1
ATOM 706 N N . SER A 1 83 ? 15.770 -5.932 6.318 1.00 78.56 83 SER A N 1
ATOM 707 C CA . SER A 1 83 ? 15.107 -6.962 5.523 1.00 78.56 83 SER A CA 1
ATOM 708 C C . SER A 1 83 ? 15.172 -6.601 4.043 1.00 78.56 83 SER A C 1
ATOM 710 O O . SER A 1 83 ? 14.883 -5.456 3.680 1.00 78.56 83 SER A O 1
ATOM 712 N N . GLY A 1 84 ? 15.543 -7.575 3.216 1.00 78.50 84 GLY A N 1
ATOM 713 C CA . GLY A 1 84 ? 15.578 -7.448 1.762 1.00 78.50 84 GLY A CA 1
ATOM 714 C C . GLY A 1 84 ? 14.208 -7.684 1.119 1.00 78.50 84 GLY A C 1
ATOM 715 O O . GLY A 1 84 ? 13.384 -8.413 1.669 1.00 78.50 84 GLY A O 1
ATOM 716 N N . SER A 1 85 ? 13.953 -7.054 -0.026 1.00 80.88 85 SER A N 1
ATOM 717 C CA . SER A 1 85 ? 12.792 -7.288 -0.892 1.00 80.88 85 SER A CA 1
ATOM 718 C C . SER A 1 85 ? 13.178 -7.099 -2.361 1.00 80.88 85 SER A C 1
ATOM 720 O O . SER A 1 85 ? 14.020 -6.264 -2.689 1.00 80.88 85 SER A O 1
ATOM 722 N N . ASP A 1 86 ? 12.534 -7.839 -3.261 1.00 81.56 86 ASP A N 1
ATOM 723 C CA . ASP A 1 86 ? 12.845 -7.817 -4.699 1.00 81.56 86 ASP A CA 1
ATOM 724 C C . ASP A 1 86 ? 12.042 -6.788 -5.501 1.00 81.56 86 ASP A C 1
ATOM 726 O O . ASP A 1 86 ? 12.184 -6.694 -6.716 1.00 81.56 86 ASP A O 1
ATOM 730 N N . GLY A 1 87 ? 11.160 -6.016 -4.863 1.00 79.38 87 GLY A N 1
ATOM 731 C CA . GLY A 1 87 ? 10.212 -5.165 -5.600 1.00 79.38 87 GLY A CA 1
ATOM 732 C C . GLY A 1 87 ? 8.784 -5.714 -5.612 1.00 79.38 87 GLY A C 1
ATOM 733 O O . GLY A 1 87 ? 7.837 -4.959 -5.828 1.00 79.38 87 GLY A O 1
ATOM 734 N N . ALA A 1 88 ? 8.607 -7.004 -5.305 1.00 84.44 88 ALA A N 1
ATOM 735 C CA . ALA A 1 88 ? 7.314 -7.682 -5.376 1.00 84.44 88 ALA A CA 1
ATOM 736 C C . ALA A 1 88 ? 6.258 -7.047 -4.454 1.00 84.44 88 ALA A C 1
ATOM 738 O O . ALA A 1 88 ? 5.119 -6.836 -4.872 1.00 84.44 88 ALA A O 1
ATOM 739 N N . SER A 1 89 ? 6.628 -6.660 -3.227 1.00 83.50 89 SER A N 1
ATOM 740 C CA . SER A 1 89 ? 5.677 -6.035 -2.295 1.00 83.50 89 SER A CA 1
ATOM 741 C C . SER A 1 89 ? 5.144 -4.685 -2.787 1.00 83.50 89 SER A C 1
ATOM 743 O O . SER A 1 89 ? 4.000 -4.346 -2.494 1.00 83.50 89 SER A O 1
ATOM 745 N N . GLY A 1 90 ? 5.913 -3.954 -3.602 1.00 82.06 90 GLY A N 1
ATOM 746 C CA . GLY A 1 90 ? 5.471 -2.710 -4.237 1.00 82.06 90 GLY A CA 1
ATOM 747 C C . GLY A 1 90 ? 4.402 -2.919 -5.315 1.00 82.06 90 GLY A C 1
ATOM 748 O O . GLY A 1 90 ? 3.690 -1.981 -5.654 1.00 82.06 90 GLY A O 1
ATOM 749 N N . PHE A 1 91 ? 4.258 -4.144 -5.828 1.00 87.81 91 PHE A N 1
ATOM 750 C CA . PHE A 1 91 ? 3.186 -4.527 -6.744 1.00 87.81 91 PHE A CA 1
ATOM 751 C C . PHE A 1 91 ? 2.005 -5.175 -6.008 1.00 87.81 91 PHE A C 1
ATOM 753 O O . PHE A 1 91 ? 0.865 -4.760 -6.200 1.00 87.81 91 PHE A O 1
ATOM 760 N N . PHE A 1 92 ? 2.269 -6.161 -5.143 1.00 89.19 92 PHE A N 1
ATOM 761 C CA . PHE A 1 92 ? 1.219 -6.974 -4.521 1.00 89.19 92 PHE A CA 1
ATOM 762 C C . PHE A 1 92 ? 0.438 -6.255 -3.418 1.00 89.19 92 PHE A C 1
ATOM 764 O O . PHE A 1 92 ? -0.765 -6.483 -3.299 1.00 89.19 92 PHE A O 1
ATOM 771 N N . TYR A 1 93 ? 1.067 -5.387 -2.617 1.00 89.50 93 TYR A N 1
ATOM 772 C CA . TYR A 1 93 ? 0.339 -4.690 -1.550 1.00 89.50 93 TYR A CA 1
ATOM 773 C C . TYR A 1 93 ? -0.713 -3.718 -2.090 1.00 89.50 93 TYR A C 1
ATOM 775 O O . TYR A 1 93 ? -1.849 -3.803 -1.625 1.00 89.50 93 TYR A O 1
ATOM 783 N N . PRO A 1 94 ? -0.427 -2.863 -3.092 1.00 90.62 94 PRO A N 1
ATOM 784 C CA . PRO A 1 94 ? -1.471 -2.041 -3.698 1.00 90.62 94 PRO A CA 1
ATOM 785 C C . PRO A 1 94 ? -2.608 -2.862 -4.313 1.00 90.62 94 PRO A C 1
ATOM 787 O O . PRO A 1 94 ? -3.757 -2.466 -4.178 1.00 90.62 94 PRO A O 1
ATOM 790 N N . VAL A 1 95 ? -2.320 -4.022 -4.920 1.00 91.88 95 VAL A N 1
ATOM 791 C CA . VAL A 1 95 ? -3.356 -4.936 -5.441 1.00 91.88 95 VAL A CA 1
ATOM 792 C C . VAL A 1 95 ? -4.247 -5.458 -4.314 1.00 91.88 95 VAL A C 1
ATOM 794 O O . VAL A 1 95 ? -5.466 -5.355 -4.401 1.00 91.88 95 VAL A O 1
ATOM 797 N N . LEU A 1 96 ? -3.659 -5.978 -3.233 1.00 92.38 96 LEU A N 1
ATOM 798 C CA . LEU A 1 96 ? -4.420 -6.470 -2.081 1.00 92.38 96 LEU A CA 1
ATOM 799 C C . LEU A 1 96 ? -5.267 -5.369 -1.439 1.00 92.38 96 LEU A C 1
ATOM 801 O O . LEU A 1 96 ? -6.431 -5.600 -1.109 1.00 92.38 96 LEU A O 1
ATOM 805 N N . ILE A 1 97 ? -4.700 -4.170 -1.289 1.00 91.94 97 ILE A N 1
ATOM 806 C CA . ILE A 1 97 ? -5.412 -3.007 -0.754 1.00 91.94 97 ILE A CA 1
ATOM 807 C C . ILE A 1 97 ? -6.545 -2.613 -1.701 1.00 91.94 97 ILE A C 1
ATOM 809 O O . ILE A 1 97 ? -7.660 -2.422 -1.242 1.00 91.94 97 ILE A O 1
ATOM 813 N N . ALA A 1 98 ? -6.307 -2.553 -3.010 1.00 92.25 98 ALA A N 1
ATOM 814 C CA . ALA A 1 98 ? -7.327 -2.213 -3.996 1.00 92.25 98 ALA A CA 1
ATOM 815 C C . ALA A 1 98 ? -8.519 -3.180 -3.964 1.00 92.25 98 ALA A C 1
ATOM 817 O O . ALA A 1 98 ? -9.658 -2.726 -3.961 1.00 92.25 98 ALA A O 1
ATOM 818 N N . VAL A 1 99 ? -8.268 -4.492 -3.871 1.00 92.19 99 VAL A N 1
ATOM 819 C CA . VAL A 1 99 ? -9.335 -5.507 -3.812 1.00 92.19 99 VAL A CA 1
ATOM 820 C C . VAL A 1 99 ? -10.130 -5.425 -2.508 1.00 92.19 99 VAL A C 1
ATOM 822 O O . VAL A 1 99 ? -11.350 -5.567 -2.519 1.00 92.19 99 VAL A O 1
ATOM 825 N N . THR A 1 100 ? -9.458 -5.211 -1.376 1.00 91.62 100 THR A N 1
ATOM 826 C CA . THR A 1 100 ? -10.095 -5.318 -0.053 1.00 91.62 100 THR A CA 1
ATOM 827 C C . THR A 1 100 ? -10.641 -3.998 0.485 1.00 91.62 100 THR A C 1
ATOM 829 O O . THR A 1 100 ? -11.625 -4.012 1.223 1.00 91.62 100 THR A O 1
ATOM 832 N N . ALA A 1 101 ? -10.054 -2.856 0.118 1.00 90.19 101 ALA A N 1
ATOM 833 C CA . ALA A 1 101 ? -10.395 -1.555 0.688 1.00 90.19 101 ALA A CA 1
ATOM 834 C C . ALA A 1 101 ? -11.861 -1.146 0.477 1.00 90.19 101 ALA A C 1
ATOM 836 O O . ALA A 1 101 ? -12.463 -0.701 1.453 1.00 90.19 101 ALA A O 1
ATOM 837 N N . PRO A 1 102 ? -12.481 -1.312 -0.709 1.00 89.94 102 PRO A N 1
ATOM 838 C CA . PRO A 1 102 ? -13.878 -0.922 -0.898 1.00 89.94 102 PRO A CA 1
ATOM 839 C C . PRO A 1 102 ? -14.835 -1.713 0.001 1.00 89.94 102 PRO A C 1
ATOM 841 O O . PRO A 1 102 ? -15.723 -1.136 0.624 1.00 89.94 102 PRO A O 1
ATOM 844 N N . SER A 1 103 ? -14.616 -3.023 0.126 1.00 88.00 103 SER A N 1
ATOM 845 C CA . SER A 1 103 ? -15.439 -3.885 0.979 1.00 88.00 103 SER A CA 1
ATOM 846 C C . SER A 1 103 ? -15.204 -3.619 2.467 1.00 88.00 103 SER A C 1
ATOM 848 O O . SER A 1 103 ? -16.153 -3.611 3.246 1.00 88.00 103 SER A O 1
ATOM 850 N N . LEU A 1 104 ? -13.957 -3.348 2.872 1.00 88.19 104 LEU A N 1
ATOM 851 C CA . LEU A 1 104 ? -13.636 -2.942 4.245 1.00 88.19 104 LEU A CA 1
ATOM 852 C C . LEU A 1 104 ? -14.256 -1.589 4.606 1.00 88.19 104 LEU A C 1
ATOM 854 O O . LEU A 1 104 ? -14.698 -1.401 5.735 1.00 88.19 104 LEU A O 1
ATOM 858 N N . LEU A 1 105 ? -14.304 -0.659 3.655 1.00 89.19 105 LEU A N 1
ATOM 859 C CA . LEU A 1 105 ? -14.929 0.644 3.835 1.00 89.19 105 L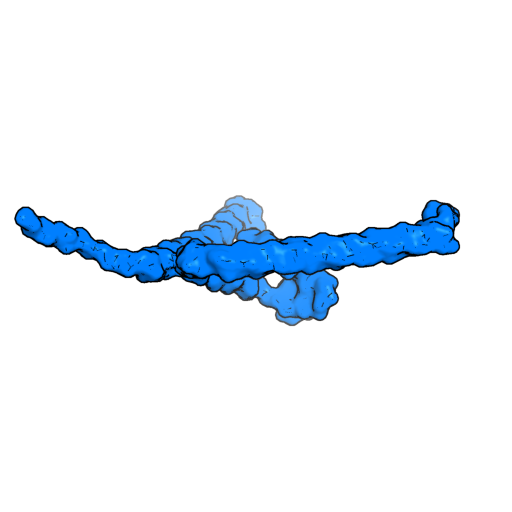EU A CA 1
ATOM 860 C C . LEU A 1 105 ? -16.443 0.501 4.013 1.00 89.19 105 LEU A C 1
ATOM 862 O O . LEU A 1 105 ? -16.982 1.082 4.950 1.00 89.19 105 LEU A O 1
ATOM 866 N N . LEU A 1 106 ? -17.116 -0.324 3.208 1.00 87.94 106 LEU A N 1
ATOM 867 C CA . LEU A 1 106 ? -18.540 -0.616 3.405 1.00 87.94 106 LEU A CA 1
ATOM 868 C C . LEU A 1 106 ? -18.801 -1.238 4.787 1.00 87.94 106 LEU A C 1
ATOM 870 O O . LEU A 1 106 ? -19.596 -0.717 5.564 1.00 87.94 106 LEU A O 1
ATOM 874 N N . LEU A 1 107 ? -18.020 -2.258 5.154 1.00 87.31 107 LEU A N 1
ATOM 875 C CA . LEU A 1 107 ? -18.095 -2.890 6.474 1.00 87.31 107 LEU A CA 1
ATOM 876 C C . LEU A 1 107 ? -17.829 -1.898 7.620 1.00 87.31 107 LEU A C 1
ATOM 878 O O . LEU A 1 107 ? -18.382 -2.040 8.710 1.00 87.31 107 LEU A O 1
ATOM 882 N N . SER A 1 108 ? -17.009 -0.868 7.387 1.00 87.06 108 SER A N 1
ATOM 883 C CA . SER A 1 108 ? -16.748 0.169 8.386 1.00 87.06 108 SER A CA 1
ATOM 884 C C . SER A 1 108 ? -17.946 1.084 8.653 1.00 87.06 108 SER A C 1
ATOM 886 O O . SER A 1 108 ? -18.078 1.577 9.777 1.00 87.06 108 SER A O 1
ATOM 888 N N . PHE A 1 109 ? -18.817 1.273 7.655 1.00 87.25 109 PHE A N 1
ATOM 889 C CA . PHE A 1 109 ? -20.084 1.990 7.796 1.00 87.25 109 PHE A CA 1
ATOM 890 C C . PHE A 1 109 ? -21.145 1.124 8.472 1.00 87.25 109 PHE A C 1
ATOM 892 O O . PHE A 1 109 ? -21.837 1.609 9.364 1.00 87.25 109 PHE A O 1
ATOM 899 N N . ASP A 1 110 ? -21.222 -0.162 8.131 1.00 84.88 110 ASP A N 1
ATOM 900 C CA . ASP A 1 110 ? -22.163 -1.085 8.780 1.00 84.88 110 ASP A CA 1
ATOM 901 C C . ASP A 1 110 ? -21.842 -1.265 10.271 1.00 84.88 110 ASP A C 1
ATOM 903 O O . ASP A 1 110 ? -22.730 -1.342 11.120 1.00 84.88 110 ASP A O 1
ATOM 907 N N . LEU A 1 111 ? -20.550 -1.271 10.610 1.00 90.06 111 LEU A N 1
ATOM 908 C CA . LEU A 1 111 ? -20.048 -1.378 11.979 1.00 90.06 111 LEU A CA 1
ATOM 909 C C . LEU A 1 111 ? -19.627 -0.019 12.561 1.00 90.06 111 LEU A C 1
ATOM 911 O O . LEU A 1 111 ? -18.732 0.024 13.413 1.00 90.06 111 LEU A O 1
ATOM 915 N N . TYR A 1 112 ? -20.275 1.086 12.156 1.00 84.62 112 TYR A N 1
ATOM 916 C CA . TYR A 1 112 ? -19.874 2.446 12.549 1.00 84.62 112 TYR A CA 1
ATOM 917 C C . TYR A 1 112 ? -19.581 2.650 14.054 1.00 84.62 112 TYR A C 1
ATOM 919 O O . TYR A 1 112 ? -18.603 3.335 14.366 1.00 84.62 112 TYR A O 1
ATOM 927 N N . PRO A 1 113 ? -20.334 2.083 15.030 1.00 86.38 113 PRO A N 1
ATOM 928 C CA . PRO A 1 113 ? -20.021 2.332 16.437 1.00 86.38 113 PRO A CA 1
ATOM 929 C C . PRO A 1 113 ? -18.700 1.671 16.852 1.00 86.38 113 PRO A C 1
ATOM 931 O O . PRO A 1 113 ? -17.929 2.244 17.625 1.00 86.38 113 PRO A O 1
ATOM 934 N N . ILE A 1 114 ? -18.405 0.489 16.305 1.00 89.69 114 ILE A N 1
ATOM 935 C CA . ILE A 1 114 ? -17.165 -0.245 16.572 1.00 89.69 114 ILE A CA 1
ATOM 936 C C . ILE A 1 114 ? -15.992 0.459 15.891 1.00 89.69 114 ILE A C 1
ATOM 938 O O . ILE A 1 114 ? -14.933 0.610 16.499 1.00 89.69 114 ILE A O 1
ATOM 942 N N . THR A 1 115 ? -16.170 0.934 14.656 1.00 87.00 115 THR A N 1
ATOM 943 C CA . THR A 1 115 ? -15.096 1.614 13.922 1.00 87.00 115 THR A CA 1
ATOM 944 C C . THR A 1 115 ? -14.736 2.957 14.547 1.00 87.00 115 THR A C 1
ATOM 946 O O . THR A 1 115 ? -13.551 3.236 14.735 1.00 87.00 115 THR A O 1
ATOM 949 N N . VAL A 1 116 ? -15.723 3.746 14.985 1.00 89.12 116 VAL A N 1
ATOM 950 C CA . VAL A 1 116 ? -15.485 4.992 15.732 1.00 89.12 116 VAL A CA 1
ATOM 951 C C . VAL A 1 116 ? -14.793 4.712 17.070 1.00 89.12 116 VAL A C 1
ATOM 953 O O . VAL A 1 116 ? -13.827 5.396 17.418 1.00 89.12 116 VAL A O 1
ATOM 956 N N . CYS A 1 117 ? -15.216 3.683 17.810 1.00 92.12 117 CYS A N 1
ATOM 957 C CA . CYS A 1 117 ? -14.545 3.276 19.049 1.00 92.12 117 CYS A CA 1
ATOM 958 C C . CYS A 1 117 ? -13.080 2.857 18.807 1.00 92.12 117 CYS A C 1
ATOM 960 O O . CYS A 1 117 ? -12.173 3.301 19.510 1.00 92.12 117 CYS A O 1
ATOM 962 N N . GLY A 1 118 ? -12.816 2.067 17.764 1.00 88.38 118 GLY A N 1
ATOM 963 C CA . GLY A 1 118 ? -11.459 1.665 17.394 1.00 88.38 118 GLY A CA 1
ATOM 964 C C . GLY A 1 118 ? -10.571 2.850 17.001 1.00 88.38 118 GLY A C 1
ATOM 965 O O . GLY A 1 118 ? -9.448 2.972 17.494 1.00 88.38 118 GLY A O 1
ATOM 966 N N . LEU A 1 119 ? -11.080 3.757 16.161 1.00 89.50 119 LEU A N 1
ATOM 967 C CA . LEU A 1 119 ? -10.350 4.949 15.716 1.00 89.50 119 LEU A CA 1
ATOM 968 C C . LEU A 1 119 ? -10.044 5.906 16.873 1.00 89.50 119 LEU A C 1
ATOM 970 O O . LEU A 1 119 ? -8.933 6.430 16.963 1.00 89.50 119 LEU A O 1
ATOM 974 N N . THR A 1 120 ? -10.997 6.108 17.783 1.00 90.75 120 THR A N 1
ATOM 975 C CA . THR A 1 120 ? -10.789 6.949 18.970 1.00 90.75 120 THR A CA 1
ATOM 976 C C . THR A 1 120 ? -9.751 6.350 19.915 1.00 90.75 120 THR A C 1
ATOM 978 O O . THR A 1 120 ? -8.836 7.063 20.329 1.00 90.75 120 THR A O 1
ATOM 981 N N . LEU A 1 121 ? -9.804 5.043 20.196 1.00 92.69 121 LEU A N 1
ATOM 982 C CA . LEU A 1 121 ? -8.780 4.363 20.998 1.00 92.69 121 LEU A CA 1
ATOM 983 C C . LEU A 1 121 ? -7.392 4.452 20.355 1.00 92.69 121 LEU A C 1
ATOM 985 O O . LEU A 1 121 ? -6.406 4.729 21.043 1.00 92.69 121 LEU A O 1
ATOM 989 N N . PHE A 1 122 ? -7.308 4.274 19.036 1.00 91.06 122 PHE A N 1
ATOM 990 C CA . PHE A 1 122 ? -6.064 4.432 18.286 1.00 91.06 122 PHE A CA 1
ATOM 991 C C . PHE A 1 122 ? -5.506 5.858 18.395 1.00 91.06 122 PHE A C 1
ATOM 993 O O . PHE A 1 122 ? -4.317 6.035 18.678 1.00 91.06 122 PHE A O 1
ATOM 1000 N N . ALA A 1 123 ? -6.357 6.878 18.245 1.00 90.44 123 ALA A N 1
ATOM 1001 C CA . ALA A 1 123 ? -5.970 8.278 18.396 1.00 90.44 123 ALA A CA 1
ATOM 1002 C C . ALA A 1 123 ? -5.463 8.583 19.816 1.00 90.44 123 ALA A C 1
ATOM 1004 O O . ALA A 1 123 ? -4.401 9.188 19.975 1.00 90.44 123 ALA A O 1
ATOM 1005 N N . VAL A 1 124 ? -6.162 8.101 20.850 1.00 92.19 124 VAL A N 1
ATOM 1006 C CA . VAL A 1 124 ? -5.743 8.244 22.254 1.00 92.19 124 VAL A CA 1
ATOM 1007 C C . VAL A 1 124 ? -4.403 7.550 22.498 1.00 92.19 124 VAL A C 1
ATOM 1009 O O . VAL A 1 124 ? -3.514 8.135 23.118 1.00 92.19 124 VAL A O 1
ATOM 1012 N N . ALA A 1 125 ? -4.202 6.341 21.972 1.00 90.12 125 ALA A N 1
ATOM 1013 C CA . ALA A 1 125 ? -2.934 5.625 22.096 1.00 90.12 125 ALA A CA 1
ATOM 1014 C C . ALA A 1 125 ? -1.778 6.376 21.412 1.00 90.12 125 ALA A C 1
ATOM 1016 O O . ALA A 1 125 ? -0.676 6.471 21.966 1.00 90.12 125 ALA A O 1
ATOM 1017 N N . HIS A 1 126 ? -2.019 6.957 20.233 1.00 86.38 126 HIS A N 1
ATOM 1018 C CA . HIS A 1 126 ? -1.019 7.764 19.538 1.00 86.38 126 HIS A CA 1
ATOM 1019 C C . HIS A 1 126 ? -0.680 9.051 20.288 1.00 86.38 126 HIS A C 1
ATOM 1021 O O 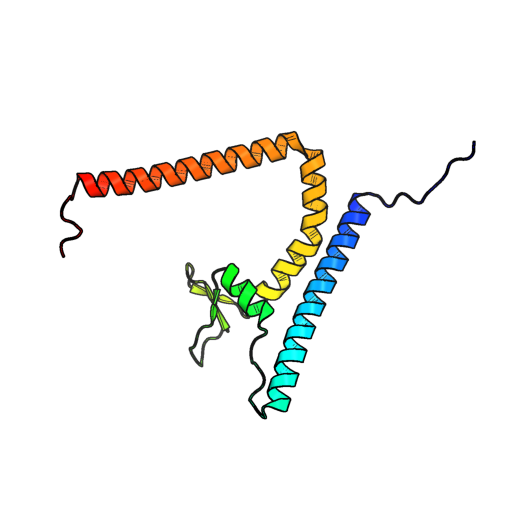. HIS A 1 126 ? 0.505 9.359 20.444 1.00 86.38 126 HIS A O 1
ATOM 1027 N N . LEU A 1 127 ? -1.689 9.753 20.809 1.00 88.31 127 LEU A N 1
ATOM 1028 C CA . LEU A 1 127 ? -1.513 10.929 21.662 1.00 88.31 127 LEU A CA 1
ATOM 1029 C C . LEU A 1 127 ? -0.736 10.580 22.935 1.00 88.31 127 LEU A C 1
ATOM 1031 O O . LEU A 1 127 ? 0.215 11.276 23.284 1.00 88.31 127 LEU A O 1
ATOM 1035 N N . ALA A 1 128 ? -1.053 9.458 23.583 1.00 87.12 128 ALA A N 1
ATOM 1036 C CA . ALA A 1 128 ? -0.333 8.987 24.762 1.00 87.12 128 ALA A CA 1
ATOM 1037 C C . ALA A 1 128 ? 1.139 8.663 24.449 1.00 87.12 128 ALA A C 1
ATOM 1039 O O . ALA A 1 128 ? 2.042 9.029 25.209 1.00 87.12 128 ALA A O 1
ATOM 1040 N N . ARG A 1 129 ? 1.416 8.017 23.307 1.00 84.00 129 ARG A N 1
ATOM 1041 C CA . ARG A 1 129 ? 2.789 7.733 22.857 1.00 84.00 129 ARG A CA 1
ATOM 1042 C C . ARG A 1 129 ? 3.555 9.015 22.530 1.00 84.00 129 ARG A C 1
ATOM 1044 O O . ARG A 1 129 ? 4.736 9.116 22.868 1.00 84.00 129 ARG A O 1
ATOM 1051 N N . PHE A 1 130 ? 2.895 9.987 21.906 1.00 81.88 130 PHE A N 1
ATOM 1052 C CA . PHE A 1 130 ? 3.455 11.302 21.613 1.00 81.88 130 PHE A CA 1
ATOM 1053 C C . PHE A 1 130 ? 3.782 12.069 22.901 1.00 81.88 130 PHE A C 1
ATOM 1055 O O . PHE A 1 130 ? 4.924 12.490 23.083 1.00 81.88 130 PHE A O 1
ATOM 1062 N N . ALA A 1 131 ? 2.841 12.140 23.846 1.00 82.25 131 ALA A N 1
ATOM 1063 C CA . ALA A 1 131 ? 3.031 12.775 25.148 1.00 82.25 131 ALA A CA 1
ATOM 1064 C C . ALA A 1 131 ? 4.183 12.134 25.936 1.00 82.25 131 ALA A C 1
ATOM 1066 O O . ALA A 1 131 ? 5.039 12.837 26.473 1.00 82.25 131 ALA A O 1
ATOM 1067 N N . ARG A 1 132 ? 4.285 10.796 25.938 1.00 81.31 132 ARG A N 1
ATOM 1068 C CA . ARG A 1 132 ? 5.404 10.083 26.576 1.00 81.31 132 ARG A CA 1
ATOM 1069 C C . ARG A 1 132 ? 6.750 10.415 25.918 1.00 81.31 132 ARG A C 1
ATOM 1071 O O . ARG A 1 132 ? 7.746 10.573 26.622 1.00 81.31 132 ARG A O 1
ATOM 1078 N N . ARG A 1 133 ? 6.798 10.533 24.585 1.00 78.06 133 ARG A N 1
ATOM 1079 C CA . ARG A 1 133 ? 8.019 10.911 23.852 1.00 78.06 133 ARG A CA 1
ATOM 1080 C C . ARG A 1 133 ? 8.427 12.359 24.140 1.00 78.06 133 ARG A C 1
ATOM 1082 O O . ARG A 1 133 ? 9.612 12.603 24.341 1.00 78.06 133 ARG A O 1
ATOM 1089 N N . HIS A 1 134 ? 7.465 13.278 24.219 1.00 78.06 134 HIS A N 1
ATOM 1090 C CA . HIS A 1 134 ? 7.711 14.676 24.581 1.00 78.06 134 HIS A CA 1
ATOM 1091 C C . HIS A 1 134 ? 8.179 14.829 26.024 1.00 78.06 134 HIS A C 1
ATOM 1093 O O . HIS A 1 134 ? 9.180 15.498 26.255 1.00 78.06 134 HIS A O 1
ATOM 1099 N N . LYS A 1 135 ? 7.543 14.142 26.980 1.00 75.25 135 LYS A N 1
ATOM 1100 C CA . LYS A 1 135 ? 7.997 14.134 28.376 1.00 75.25 135 LYS A CA 1
ATOM 1101 C C . LYS A 1 135 ? 9.453 13.675 28.489 1.00 75.25 135 LYS A C 1
ATOM 1103 O O . LYS A 1 135 ? 10.255 14.347 29.118 1.00 75.25 135 LYS A O 1
ATOM 1108 N N . LYS A 1 136 ? 9.826 12.595 27.791 1.00 73.06 136 LYS A N 1
ATOM 1109 C CA . LYS A 1 136 ? 11.211 12.095 27.776 1.00 73.06 136 LYS A CA 1
ATOM 1110 C C . LYS A 1 136 ? 12.214 13.110 27.206 1.00 73.06 136 LYS A C 1
ATOM 1112 O O . LYS A 1 136 ? 13.359 13.133 27.643 1.00 73.06 136 LYS A O 1
ATOM 1117 N N . LEU A 1 137 ? 11.809 13.919 26.225 1.00 67.00 137 LEU A N 1
ATOM 1118 C CA . LEU A 1 137 ? 12.647 14.989 25.677 1.00 67.00 137 LEU A CA 1
ATOM 1119 C C . LEU A 1 137 ? 12.797 16.141 26.679 1.00 67.00 137 LEU A C 1
ATOM 1121 O O . LEU A 1 137 ? 13.921 16.556 26.935 1.00 67.00 137 LEU A O 1
ATOM 1125 N N . PHE A 1 138 ? 11.703 16.605 27.290 1.00 73.19 138 PHE A N 1
ATOM 1126 C CA . PHE A 1 138 ? 11.742 17.667 28.304 1.00 73.19 138 PHE A CA 1
ATOM 1127 C C . PHE A 1 138 ? 12.541 17.271 29.547 1.00 73.19 138 PHE A C 1
ATOM 1129 O O . PHE A 1 138 ? 13.390 18.043 29.978 1.00 73.19 138 PHE A O 1
ATOM 1136 N N . ASP A 1 139 ? 12.353 16.055 30.064 1.00 73.69 139 ASP A N 1
ATOM 1137 C CA . ASP A 1 139 ? 13.135 15.548 31.197 1.00 73.69 139 ASP A CA 1
ATOM 1138 C C . ASP A 1 139 ? 14.639 15.532 30.860 1.00 73.69 139 ASP A C 1
ATOM 1140 O O . ASP A 1 139 ? 15.464 15.919 31.684 1.00 73.69 139 ASP A O 1
ATOM 1144 N N . LYS A 1 140 ? 15.013 15.181 29.619 1.00 67.19 140 LYS A N 1
ATOM 1145 C CA . LYS A 1 140 ? 16.410 15.245 29.159 1.00 67.19 140 LYS 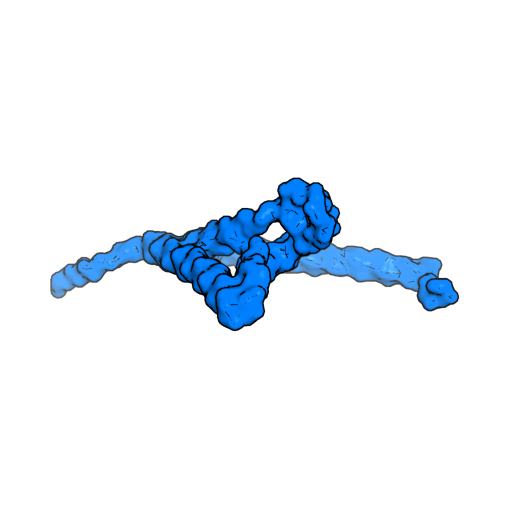A CA 1
ATOM 1146 C C . LYS A 1 140 ? 16.944 16.685 29.102 1.00 67.19 140 LYS A C 1
ATOM 1148 O O . LYS A 1 140 ? 18.099 16.906 29.442 1.00 67.19 140 LYS A O 1
ATOM 1153 N N . HIS A 1 141 ? 16.118 17.654 28.704 1.00 62.16 141 HIS A N 1
ATOM 1154 C CA . HIS A 1 141 ? 16.490 19.075 28.673 1.00 62.16 141 HIS A CA 1
ATOM 1155 C C . HIS A 1 141 ? 16.610 19.712 30.066 1.00 62.16 141 HIS A C 1
ATOM 1157 O O . HIS A 1 141 ? 17.431 20.606 30.244 1.00 62.16 141 HIS A O 1
ATOM 1163 N N . ILE A 1 142 ? 15.809 19.271 31.040 1.00 66.00 142 ILE A N 1
ATOM 1164 C CA . ILE A 1 142 ? 15.875 19.755 32.429 1.00 66.00 142 ILE A CA 1
ATOM 1165 C C . ILE A 1 142 ? 17.100 19.175 33.148 1.00 66.00 142 ILE A C 1
ATOM 1167 O O . ILE A 1 142 ? 17.747 19.879 33.917 1.00 66.00 142 ILE A O 1
ATOM 1171 N N . VAL A 1 143 ? 17.427 17.904 32.890 1.00 67.62 143 VAL A N 1
ATOM 1172 C CA . VAL A 1 143 ? 18.585 17.226 33.496 1.00 67.62 143 VAL A CA 1
ATOM 1173 C C . VAL A 1 143 ? 19.911 17.707 32.899 1.00 67.62 143 VAL A C 1
ATOM 1175 O O . VAL A 1 143 ? 20.904 17.744 33.620 1.00 67.62 143 VAL A O 1
ATOM 1178 N N . ASP A 1 144 ? 19.943 18.101 31.620 1.00 59.16 144 ASP A N 1
ATOM 1179 C CA . ASP A 1 144 ? 21.181 18.519 30.955 1.00 59.16 144 ASP A CA 1
ATOM 1180 C C . ASP A 1 144 ? 20.977 19.745 30.035 1.00 59.16 144 ASP A C 1
ATOM 1182 O O . ASP A 1 144 ? 20.838 19.621 28.810 1.00 59.16 144 ASP A O 1
ATOM 1186 N N . PRO A 1 145 ? 20.928 20.967 30.602 1.00 63.72 145 PRO A N 1
ATOM 1187 C CA . PRO A 1 145 ? 20.642 22.191 29.850 1.00 63.72 145 PRO A CA 1
ATOM 1188 C C . PRO A 1 145 ? 21.745 22.591 28.849 1.00 63.72 145 PRO A C 1
ATOM 1190 O O . PRO A 1 145 ? 21.521 23.473 28.021 1.00 63.72 145 PRO A O 1
ATOM 1193 N N . ASN A 1 146 ? 22.921 21.947 28.886 1.00 58.00 146 ASN A N 1
ATOM 1194 C CA . ASN A 1 146 ? 24.082 22.269 28.043 1.00 58.00 146 ASN A CA 1
ATOM 1195 C C . ASN A 1 146 ? 24.376 21.244 26.929 1.00 58.00 146 ASN A C 1
ATOM 1197 O O . ASN A 1 146 ? 25.387 21.380 26.242 1.00 58.00 146 ASN A O 1
ATOM 1201 N N . ALA A 1 147 ? 23.497 20.268 26.679 1.00 56.94 147 ALA A N 1
ATOM 1202 C CA . ALA A 1 147 ? 23.727 19.208 25.686 1.00 56.94 147 ALA A CA 1
ATOM 1203 C C . ALA A 1 147 ? 23.868 19.680 24.215 1.00 56.94 147 ALA A C 1
ATOM 1205 O O . ALA A 1 147 ? 24.202 18.873 23.355 1.00 56.94 147 ALA A O 1
ATOM 1206 N N . HIS A 1 148 ? 23.627 20.963 23.914 1.00 53.06 148 HIS A N 1
ATOM 1207 C CA . HIS A 1 148 ? 23.728 21.542 22.560 1.00 53.06 148 HIS A CA 1
ATOM 1208 C C . HIS A 1 148 ? 25.012 22.357 22.320 1.00 53.06 148 HIS A C 1
ATOM 1210 O O . HIS A 1 148 ? 25.095 23.064 21.321 1.00 53.06 148 HIS A O 1
ATOM 1216 N N . LYS A 1 149 ? 25.985 22.330 23.247 1.00 53.84 149 LYS A N 1
ATOM 1217 C CA . LYS A 1 149 ? 27.249 23.095 23.153 1.00 53.84 149 LYS A CA 1
ATOM 1218 C C . LYS A 1 149 ? 28.495 22.258 22.812 1.00 53.84 149 LYS A C 1
ATOM 1220 O O . LYS A 1 149 ? 29.595 22.805 22.865 1.00 53.84 149 LYS A O 1
ATOM 1225 N N . GLN A 1 150 ? 28.347 20.977 22.473 1.00 46.16 150 GLN A N 1
ATOM 1226 C CA . GLN A 1 150 ? 29.432 20.138 21.942 1.00 46.16 150 GLN A CA 1
ATOM 1227 C C . GLN A 1 150 ? 29.103 19.659 20.536 1.00 46.16 150 GLN A C 1
ATOM 1229 O O . GLN A 1 150 ? 27.937 19.256 20.323 1.00 46.16 150 GLN A O 1
#

Sequence (150 aa):
MPHEHITQVPDYLFTFILGLVLAFLWAFAVFLAWAWGRAWAWIDDSKPPRHNFLTHWVMGLLGFHLEDDRWSVYVYRHSKNKSGSDGASGFFYPVLIAVTAPSLLLLSFDLYPITVCGLTLFAVAHLARFARRHKKLFDKHIVDPNAHKQ

Organism: NCBI:txid2994495

Radius of gyration: 23.94 Å; chains: 1; bounding box: 77×34×62 Å

pLDDT: mean 80.4, std 12.8, range [42.12, 95.5]

Foldseek 3Di:
DDDPPPPPDPVLNVLLVQLQVQLVVLVVVQVVQQVVQVVVCVVVVHDRDPDRPQLQVLCVVVQWDADPDPDDPARIAHPPPRDGHNSVCSSVVSSVCSNCVSSVVVVCVVVVVVNVVVVVVVVVVVVVVVVVVVVVVVVVCVVCVCPPPD